Protein AF-A0A2A3E0A7-F1 (afdb_monomer)

Foldseek 3Di:
DVVVVVVVVVVVVVVVVVVVVVVVVVVVLQVLQVVLVVLVVVVVVVVVVCVVDVVVPDDPVVVVVSVVSNVVSVVSQPPPPPVPDRPHPVVVVVVVVVVVVVVVVVVVVVVD

Solvent-accessible surface area (backbone atoms only — not comparable to full-atom values): 6312 Å² total; per-residue (Å²): 117,70,65,66,54,54,55,51,54,51,52,51,52,50,52,51,50,52,51,51,52,53,51,50,54,52,50,53,50,49,53,54,44,55,54,43,52,55,49,51,55,51,50,51,52,50,51,50,51,39,70,76,37,77,55,88,72,57,63,65,67,59,56,50,50,50,51,49,52,51,50,53,42,49,61,62,52,58,56,46,67,84,86,78,46,76,62,42,72,66,48,54,53,48,53,51,50,49,52,52,51,52,50,53,50,54,50,52,65,72,74,106

pLDDT: mean 70.08, std 12.55, range [39.0, 91.75]

Organism: Apis cerana cerana (NCBI:txid94128)

InterPro domains:
  IPR004117 Olfactory receptor, insect [PF02949] (25-100)
  IPR004117 Olfactory receptor, insect [PTHR21137] (19-110)

Structure (mmCIF, N/CA/C/O backbone):
data_AF-A0A2A3E0A7-F1
#
_entry.id   AF-A0A2A3E0A7-F1
#
loop_
_atom_site.group_PDB
_atom_site.id
_atom_site.type_symbol
_atom_site.label_atom_id
_atom_site.label_alt_id
_atom_site.label_comp_id
_atom_site.label_asym_id
_atom_site.label_entity_id
_atom_site.label_seq_id
_atom_site.pdbx_PDB_ins_code
_atom_site.Cartn_x
_atom_site.Cartn_y
_atom_site.Cartn_z
_atom_site.occupancy
_atom_site.B_iso_or_equiv
_atom_site.auth_seq_id
_atom_site.auth_comp_id
_atom_site.auth_asym_id
_atom_site.auth_atom_id
_atom_site.pdbx_PDB_model_num
ATOM 1 N N . MET A 1 1 ? 11.593 -6.727 -45.117 1.00 52.34 1 MET A N 1
ATOM 2 C CA . MET A 1 1 ? 11.095 -5.539 -44.385 1.00 52.34 1 MET A CA 1
ATOM 3 C C . MET A 1 1 ? 9.666 -5.727 -43.858 1.00 52.34 1 MET A C 1
ATOM 5 O O . MET A 1 1 ? 9.386 -5.224 -42.784 1.00 52.34 1 MET A O 1
ATOM 9 N N . SER A 1 2 ? 8.800 -6.513 -44.518 1.00 59.69 2 SER A N 1
ATOM 10 C CA . SER A 1 2 ? 7.437 -6.838 -44.044 1.00 59.69 2 SER A CA 1
ATOM 11 C C . SER A 1 2 ? 7.385 -7.633 -42.731 1.00 59.69 2 SER A C 1
ATOM 13 O O . SER A 1 2 ? 6.603 -7.296 -41.854 1.00 59.69 2 SER A O 1
ATOM 15 N N . GLN A 1 3 ? 8.260 -8.627 -42.552 1.00 56.62 3 GLN A N 1
ATOM 16 C CA . GLN A 1 3 ? 8.270 -9.455 -41.337 1.00 56.62 3 GLN A CA 1
ATOM 17 C C . GLN A 1 3 ? 8.613 -8.636 -40.077 1.00 56.62 3 GLN A C 1
ATOM 19 O O . GLN A 1 3 ? 7.904 -8.713 -39.087 1.00 56.62 3 GLN A O 1
ATOM 24 N N . ILE A 1 4 ? 9.625 -7.761 -40.121 1.00 62.66 4 ILE A N 1
ATOM 25 C CA . ILE A 1 4 ? 10.046 -6.937 -38.964 1.00 62.66 4 ILE A CA 1
ATOM 26 C C . ILE A 1 4 ? 8.918 -5.992 -38.491 1.00 62.66 4 ILE A C 1
ATOM 28 O O . ILE A 1 4 ? 8.791 -5.719 -37.299 1.00 62.66 4 ILE A O 1
ATOM 32 N N . GLN A 1 5 ? 8.065 -5.534 -39.414 1.00 65.31 5 GLN A N 1
ATOM 33 C CA . GLN A 1 5 ? 6.912 -4.682 -39.110 1.00 65.31 5 GLN A CA 1
ATOM 34 C C . GLN A 1 5 ? 5.791 -5.451 -38.382 1.00 65.31 5 GLN A C 1
ATOM 36 O O . GLN A 1 5 ? 5.191 -4.915 -37.451 1.00 65.31 5 GLN A O 1
ATOM 41 N N . GLU A 1 6 ? 5.523 -6.706 -38.765 1.00 67.12 6 GLU A N 1
ATOM 42 C CA . GLU A 1 6 ? 4.533 -7.567 -38.093 1.00 67.12 6 GLU A CA 1
ATOM 43 C C . GLU A 1 6 ? 4.968 -7.952 -36.674 1.00 67.12 6 GLU A C 1
ATOM 45 O O . GLU A 1 6 ? 4.156 -7.882 -35.750 1.00 67.12 6 GLU A O 1
ATOM 50 N N . TRP A 1 7 ? 6.251 -8.282 -36.483 1.00 62.47 7 TRP A N 1
ATOM 51 C CA . TRP A 1 7 ? 6.820 -8.566 -35.160 1.00 62.47 7 TRP A CA 1
ATOM 52 C C . TRP A 1 7 ? 6.723 -7.344 -34.230 1.00 62.47 7 TRP A C 1
ATOM 54 O O . TRP A 1 7 ? 6.197 -7.453 -33.124 1.00 62.47 7 TRP A O 1
ATOM 64 N N . SER A 1 8 ? 7.103 -6.157 -34.719 1.00 71.62 8 SER A N 1
ATOM 65 C CA . SER A 1 8 ? 7.009 -4.901 -33.957 1.00 71.62 8 SER A CA 1
ATOM 66 C C . SER A 1 8 ? 5.565 -4.556 -33.559 1.00 71.62 8 SER A C 1
ATOM 68 O O . SER A 1 8 ? 5.293 -4.162 -32.424 1.00 71.62 8 SER A O 1
ATOM 70 N N . GLY A 1 9 ? 4.597 -4.767 -34.458 1.00 75.12 9 GLY A N 1
ATOM 71 C CA . GLY A 1 9 ? 3.182 -4.521 -34.169 1.00 75.12 9 GLY A CA 1
ATOM 72 C C . GLY A 1 9 ? 2.598 -5.449 -33.098 1.00 75.12 9 GLY A C 1
ATOM 73 O O . GLY A 1 9 ? 1.744 -5.022 -32.314 1.00 75.12 9 GLY A O 1
ATOM 74 N N . HIS A 1 10 ? 3.059 -6.702 -33.041 1.00 77.44 10 HIS A N 1
ATOM 75 C CA . HIS A 1 10 ? 2.611 -7.666 -32.037 1.00 77.44 10 HIS A CA 1
ATOM 76 C C . HIS A 1 10 ? 3.153 -7.314 -30.644 1.00 77.44 10 HIS A C 1
ATOM 78 O O . HIS A 1 10 ? 2.378 -7.283 -29.685 1.00 77.44 10 HIS A O 1
ATOM 84 N N . ASP A 1 11 ? 4.429 -6.931 -30.553 1.00 80.81 11 ASP A N 1
ATOM 85 C CA . ASP A 1 11 ? 5.054 -6.484 -29.304 1.00 80.81 11 ASP A CA 1
ATOM 86 C C . ASP A 1 11 ? 4.412 -5.197 -28.765 1.00 80.81 11 ASP A C 1
ATOM 88 O O . ASP A 1 11 ? 4.112 -5.103 -27.575 1.00 80.81 11 ASP A O 1
ATOM 92 N N . ILE A 1 12 ? 4.100 -4.223 -29.628 1.00 85.56 12 ILE A N 1
ATOM 93 C CA . ILE A 1 12 ? 3.434 -2.969 -29.225 1.00 85.56 12 ILE A CA 1
ATOM 94 C C . ILE A 1 12 ? 2.018 -3.232 -28.685 1.00 85.56 12 ILE A C 1
ATOM 96 O O . ILE A 1 12 ? 1.596 -2.636 -27.686 1.00 85.56 12 ILE A O 1
ATOM 100 N N . ARG A 1 13 ? 1.264 -4.143 -29.312 1.00 86.25 13 ARG A N 1
ATOM 101 C CA . ARG A 1 13 ? -0.070 -4.532 -28.826 1.00 86.25 13 ARG A CA 1
ATOM 102 C C . ARG A 1 13 ? 0.011 -5.269 -27.494 1.00 86.25 13 ARG A C 1
ATOM 104 O O . ARG A 1 13 ? -0.770 -4.963 -26.597 1.00 86.25 13 ARG A O 1
ATOM 111 N N . ALA A 1 14 ? 0.972 -6.173 -27.334 1.00 87.31 14 ALA A N 1
ATOM 112 C CA . ALA A 1 14 ? 1.193 -6.863 -26.070 1.00 87.31 14 ALA A CA 1
ATOM 113 C C . 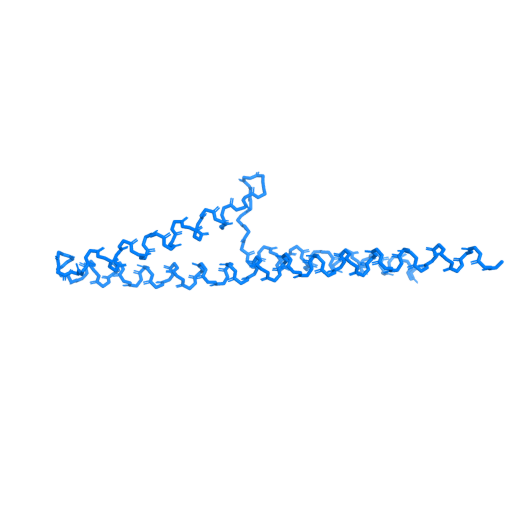ALA A 1 14 ? 1.588 -5.877 -24.960 1.00 87.31 14 ALA A C 1
ATOM 115 O O . ALA A 1 14 ? 0.970 -5.874 -23.898 1.00 87.31 14 ALA A O 1
ATOM 116 N N . LEU A 1 15 ? 2.545 -4.981 -25.217 1.00 87.69 15 LEU A N 1
ATOM 117 C CA . LEU A 1 15 ? 2.980 -3.950 -24.269 1.00 87.69 15 LEU A CA 1
ATOM 118 C C . LEU A 1 15 ? 1.834 -3.026 -23.850 1.00 87.69 15 LEU A C 1
ATOM 120 O O . LEU A 1 15 ? 1.673 -2.749 -22.661 1.00 87.69 15 LEU A O 1
ATOM 124 N N . SER A 1 16 ? 1.011 -2.575 -24.799 1.00 88.31 16 SER A N 1
ATOM 125 C CA . SER A 1 16 ? -0.142 -1.722 -24.484 1.00 88.31 16 SER A CA 1
ATOM 126 C C . SER A 1 16 ? -1.211 -2.466 -23.674 1.00 88.31 16 SER A C 1
ATOM 128 O O . SER A 1 16 ? -1.744 -1.906 -22.713 1.00 88.31 16 SE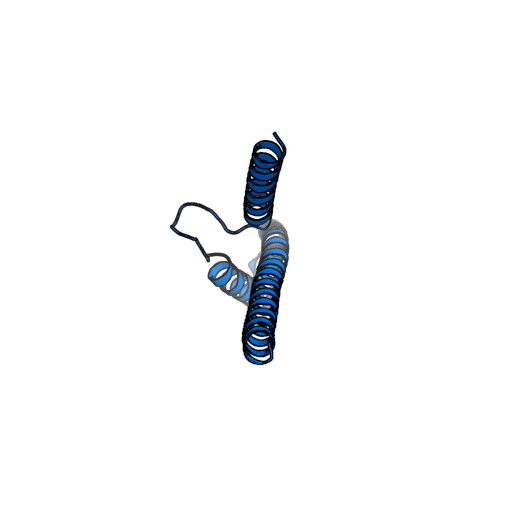R A O 1
ATOM 130 N N . ALA A 1 17 ? -1.466 -3.743 -23.976 1.00 91.75 17 ALA A N 1
ATOM 131 C CA . ALA A 1 17 ? -2.357 -4.585 -23.184 1.00 91.75 17 ALA A CA 1
ATOM 132 C C . ALA A 1 17 ? -1.822 -4.792 -21.756 1.00 91.75 17 ALA A C 1
ATOM 134 O O . ALA A 1 17 ? -2.559 -4.567 -20.794 1.00 91.75 17 ALA A O 1
ATOM 135 N N . TYR A 1 18 ? -0.537 -5.121 -21.595 1.00 87.00 18 TYR A N 1
ATOM 136 C CA . TYR A 1 18 ? 0.099 -5.252 -20.281 1.00 87.00 18 TYR A CA 1
ATOM 137 C C . TYR A 1 18 ? 0.032 -3.951 -19.477 1.00 87.00 18 TYR A C 1
ATOM 139 O O . TYR A 1 18 ? -0.364 -3.975 -18.312 1.00 87.00 18 TYR A O 1
ATOM 147 N N . ALA A 1 19 ? 0.344 -2.809 -20.093 1.00 87.19 19 ALA A N 1
ATOM 148 C CA . ALA A 1 19 ? 0.247 -1.508 -19.436 1.00 87.19 19 ALA A CA 1
ATOM 149 C C . ALA A 1 19 ? -1.188 -1.209 -18.974 1.00 87.19 19 ALA A C 1
ATOM 151 O O . ALA A 1 19 ? -1.396 -0.758 -17.846 1.00 87.19 19 ALA A O 1
ATOM 152 N N . SER A 1 20 ? -2.187 -1.513 -19.810 1.00 88.00 20 SER A N 1
ATOM 153 C CA . SER A 1 20 ? -3.595 -1.340 -19.447 1.00 88.00 20 SER A CA 1
ATOM 154 C C . SER A 1 20 ? -4.004 -2.237 -18.275 1.00 88.00 20 SER A C 1
ATOM 156 O O . SER A 1 20 ? -4.661 -1.767 -17.348 1.00 88.00 20 SER A O 1
ATOM 158 N N . ALA A 1 21 ? -3.568 -3.499 -18.248 1.00 86.62 21 ALA A N 1
ATOM 159 C CA . ALA A 1 21 ? -3.862 -4.420 -17.156 1.00 86.62 21 ALA A CA 1
ATOM 160 C C . ALA A 1 21 ? -3.240 -3.938 -15.837 1.00 86.62 21 ALA A C 1
ATOM 162 O O . ALA A 1 21 ? -3.920 -3.885 -14.814 1.00 86.62 21 ALA A O 1
ATOM 163 N N . VAL A 1 22 ? -1.976 -3.506 -15.875 1.00 82.00 22 VAL A N 1
ATOM 164 C CA . VAL A 1 22 ? -1.272 -2.969 -14.702 1.00 82.00 22 VAL A CA 1
ATOM 165 C C . VAL A 1 22 ? -1.956 -1.710 -14.170 1.00 82.00 22 VAL A C 1
ATOM 167 O O . VAL A 1 22 ? -2.140 -1.597 -12.960 1.00 82.00 22 VAL A O 1
ATOM 170 N N . MET A 1 23 ? -2.383 -0.793 -15.045 1.00 83.56 23 MET A N 1
ATOM 171 C CA . MET A 1 23 ? -3.132 0.403 -14.637 1.00 83.56 23 MET A CA 1
ATOM 172 C C . MET A 1 23 ? -4.485 0.071 -14.002 1.00 83.56 23 MET A C 1
ATOM 174 O O . MET A 1 23 ? -4.864 0.687 -13.011 1.00 83.56 23 MET A O 1
ATOM 178 N N . ASN A 1 24 ? -5.215 -0.908 -14.542 1.00 84.19 24 ASN A N 1
ATOM 179 C CA . ASN A 1 24 ? -6.493 -1.326 -13.966 1.00 84.19 24 ASN A CA 1
ATOM 180 C C . ASN A 1 24 ? -6.309 -1.937 -12.570 1.00 84.19 24 ASN A C 1
ATOM 182 O O . ASN A 1 24 ? -7.044 -1.596 -11.645 1.00 84.19 24 ASN A O 1
ATOM 186 N N . ILE A 1 25 ? -5.304 -2.800 -12.400 1.00 79.56 25 ILE A N 1
ATOM 187 C CA . ILE A 1 25 ? -5.007 -3.433 -11.109 1.00 79.56 25 ILE A CA 1
ATOM 188 C C . ILE A 1 25 ? -4.560 -2.387 -10.083 1.00 79.56 25 ILE A C 1
ATOM 190 O O . ILE A 1 25 ? -5.032 -2.405 -8.945 1.00 79.56 25 ILE A O 1
ATOM 194 N N . SER A 1 26 ? -3.682 -1.456 -10.469 1.00 78.12 26 SER A N 1
ATOM 195 C CA . SER A 1 26 ? -3.195 -0.417 -9.559 1.00 78.12 26 SER A CA 1
ATOM 196 C C . SER A 1 26 ? -4.302 0.556 -9.155 1.00 78.12 26 SER A C 1
ATOM 198 O O . SER A 1 26 ? -4.427 0.858 -7.969 1.00 78.12 26 SER A O 1
ATOM 200 N N . LEU A 1 27 ? -5.154 0.984 -10.093 1.00 78.06 27 LEU A N 1
ATOM 201 C CA . LEU A 1 27 ? -6.295 1.854 -9.805 1.00 78.06 27 LEU A CA 1
ATOM 202 C C . LEU A 1 27 ? -7.327 1.157 -8.914 1.00 78.06 27 LEU A C 1
ATOM 204 O O . LEU A 1 27 ? -7.783 1.747 -7.937 1.00 78.06 27 LEU A O 1
ATOM 208 N N . GLY A 1 28 ? -7.666 -0.101 -9.211 1.00 79.25 28 GLY A N 1
ATOM 209 C CA . GLY A 1 28 ? -8.578 -0.892 -8.384 1.00 79.25 28 GLY A CA 1
ATOM 210 C C . GLY A 1 28 ? -8.057 -1.044 -6.956 1.00 79.25 28 GLY A C 1
ATOM 211 O O . GLY A 1 28 ? -8.779 -0.769 -6.001 1.00 79.25 28 GLY A O 1
ATOM 212 N N . THR A 1 29 ? -6.771 -1.373 -6.813 1.00 75.94 29 THR A N 1
ATOM 213 C CA . THR A 1 29 ? -6.109 -1.468 -5.504 1.00 75.94 29 THR A CA 1
ATOM 214 C C . THR A 1 29 ? -6.129 -0.123 -4.776 1.00 75.94 29 THR A C 1
ATOM 216 O O . THR A 1 29 ? -6.521 -0.067 -3.618 1.00 75.94 29 THR A O 1
ATOM 219 N N . PHE A 1 30 ? -5.785 0.979 -5.450 1.00 72.38 30 PHE A N 1
ATOM 220 C CA . PHE A 1 30 ? -5.788 2.321 -4.860 1.00 72.38 30 PHE A CA 1
ATOM 221 C C . PHE A 1 30 ? -7.174 2.741 -4.356 1.00 72.38 30 PHE A C 1
ATOM 223 O O . PHE A 1 30 ? -7.290 3.274 -3.255 1.00 72.38 30 PHE A O 1
ATOM 230 N N . LEU A 1 31 ? -8.227 2.481 -5.136 1.00 78.88 31 LEU A N 1
ATOM 231 C CA . LEU A 1 31 ? -9.605 2.793 -4.752 1.00 78.88 31 LEU A CA 1
ATOM 232 C C . LEU A 1 31 ? -10.050 1.984 -3.531 1.00 78.88 31 LEU A C 1
ATOM 234 O O . LEU A 1 31 ? -10.611 2.552 -2.596 1.00 78.88 31 LEU A O 1
ATOM 238 N N . ILE A 1 32 ? -9.766 0.679 -3.513 1.00 72.31 32 ILE A N 1
ATOM 239 C CA . ILE A 1 32 ? -10.060 -0.187 -2.363 1.00 72.31 32 ILE A CA 1
ATOM 240 C C . ILE A 1 32 ? -9.288 0.299 -1.131 1.00 72.31 32 ILE A C 1
ATOM 242 O O . ILE A 1 32 ? -9.865 0.391 -0.044 1.00 72.31 32 ILE A O 1
ATOM 246 N N . CYS A 1 33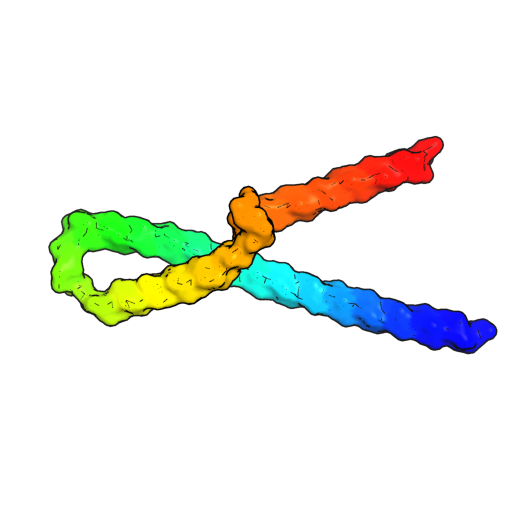 ? -8.019 0.680 -1.310 1.00 70.19 33 CYS A N 1
ATOM 247 C CA . CYS A 1 33 ? -7.198 1.227 -0.241 1.00 70.19 33 CYS A CA 1
ATOM 248 C C . CYS A 1 33 ? -7.812 2.506 0.351 1.00 70.19 33 CYS A C 1
ATOM 250 O O . CYS A 1 33 ? -8.100 2.604 1.542 1.00 70.19 33 CYS A O 1
ATOM 252 N N . TYR A 1 34 ? -8.109 3.472 -0.509 1.00 73.94 34 TYR A N 1
ATOM 253 C CA . TYR A 1 34 ? -8.692 4.744 -0.105 1.00 73.94 34 TYR A CA 1
ATOM 254 C C . TYR A 1 34 ? -10.022 4.580 0.651 1.00 73.94 34 TYR A C 1
ATOM 256 O O . TYR A 1 34 ? -10.231 5.186 1.703 1.00 73.94 34 TYR A O 1
ATOM 264 N N . VAL A 1 35 ? -10.909 3.710 0.158 1.00 76.81 35 VAL A N 1
ATOM 265 C CA . VAL A 1 35 ? -12.193 3.426 0.815 1.00 76.81 35 VAL A CA 1
ATOM 266 C C . VAL A 1 35 ? -11.992 2.737 2.169 1.00 76.81 35 VAL A C 1
ATOM 268 O O . VAL A 1 35 ? -12.686 3.076 3.129 1.00 76.81 35 VAL A O 1
ATOM 271 N N . GLY A 1 36 ? -11.041 1.804 2.281 1.00 71.44 36 GLY A N 1
ATOM 272 C CA . GLY A 1 36 ? -10.744 1.119 3.542 1.00 71.44 36 GLY A CA 1
ATOM 273 C C . GLY A 1 36 ? -10.184 2.047 4.626 1.00 71.44 36 GLY A C 1
ATOM 274 O O . GLY A 1 36 ? -10.527 1.891 5.801 1.00 71.44 36 GLY A O 1
ATOM 275 N N . GLU A 1 37 ? -9.384 3.044 4.248 1.00 71.38 37 GLU A N 1
ATOM 276 C CA . GLU A 1 37 ? -8.829 4.038 5.175 1.00 71.38 37 GLU A CA 1
ATOM 277 C C . GLU A 1 37 ? -9.923 4.963 5.735 1.00 71.38 37 GLU A C 1
ATOM 279 O O . GLU A 1 37 ? -10.078 5.066 6.955 1.00 71.38 37 GLU A O 1
ATOM 284 N N . ILE A 1 38 ? -10.779 5.514 4.863 1.00 77.06 38 ILE A N 1
ATOM 285 C CA . ILE A 1 38 ? -11.948 6.318 5.270 1.00 77.06 38 ILE A CA 1
ATOM 286 C C . ILE A 1 38 ? -12.870 5.516 6.186 1.00 77.06 38 ILE A C 1
ATOM 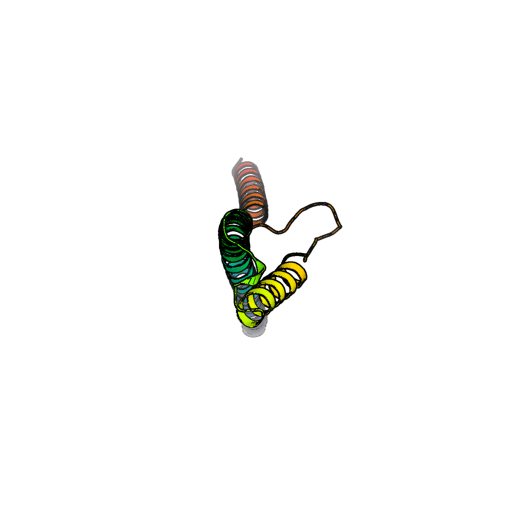288 O O . ILE A 1 38 ? -13.350 6.014 7.207 1.00 77.06 38 ILE A O 1
ATOM 292 N N . LEU A 1 39 ? -13.135 4.260 5.828 1.00 73.00 39 LEU A N 1
ATOM 293 C CA . LEU A 1 39 ? -14.002 3.401 6.617 1.00 73.00 39 LEU A CA 1
ATOM 294 C C . LEU A 1 39 ? -13.422 3.154 8.010 1.00 73.00 39 LEU A C 1
ATOM 296 O O . LEU A 1 39 ? -14.163 3.190 8.990 1.00 73.00 39 LEU A O 1
ATOM 300 N N . THR A 1 40 ? -12.112 2.939 8.111 1.00 71.50 40 THR A N 1
ATOM 301 C CA . THR A 1 40 ? -11.430 2.726 9.392 1.00 71.50 40 THR A CA 1
ATOM 302 C C . THR A 1 40 ? -11.541 3.957 10.290 1.00 71.50 40 THR A C 1
ATOM 304 O O . THR A 1 40 ? -11.887 3.823 11.466 1.00 71.50 40 THR A O 1
ATOM 307 N N . GLU A 1 41 ? -11.336 5.160 9.745 1.00 75.44 41 GLU A N 1
ATOM 308 C CA . GLU A 1 41 ? -11.534 6.410 10.491 1.00 75.44 41 GLU A CA 1
ATOM 309 C C . GLU A 1 41 ? -12.976 6.567 10.973 1.00 75.44 41 GLU A C 1
ATOM 311 O O . GLU A 1 41 ? -13.216 6.816 12.157 1.00 75.44 41 GLU A O 1
ATOM 316 N N . LYS A 1 42 ? -13.950 6.352 10.082 1.00 69.06 42 LYS A N 1
ATOM 317 C CA . LYS A 1 42 ? -15.374 6.480 10.415 1.00 69.06 42 LYS A CA 1
ATOM 318 C C . LYS A 1 42 ? -15.816 5.445 11.441 1.00 69.06 42 LYS A C 1
ATOM 320 O O . LYS A 1 42 ? -16.579 5.768 12.345 1.00 69.06 42 LYS A O 1
ATOM 325 N N . CYS A 1 43 ? -15.303 4.223 11.371 1.00 69.38 43 CYS A N 1
ATOM 326 C CA . CYS A 1 43 ? -15.591 3.194 12.365 1.00 69.38 43 CYS A CA 1
ATOM 327 C C . CYS A 1 43 ? -14.977 3.513 13.727 1.00 69.38 43 CYS A C 1
ATOM 329 O O . CYS A 1 43 ? -15.595 3.221 14.748 1.00 69.38 43 CYS A O 1
ATOM 331 N N . LYS A 1 44 ? -13.801 4.147 13.766 1.00 73.31 44 LYS A N 1
ATOM 332 C CA . LYS A 1 44 ? -13.187 4.624 15.011 1.00 73.31 44 LYS A CA 1
ATOM 333 C C . LYS A 1 44 ? -13.992 5.769 15.631 1.00 73.31 44 LYS A C 1
ATOM 335 O O . LYS A 1 44 ? -14.205 5.777 16.840 1.00 73.31 44 LYS A O 1
ATOM 340 N N . GLU A 1 45 ? -14.482 6.693 14.807 1.00 77.38 45 GLU A N 1
ATOM 341 C CA . GLU A 1 45 ? -15.364 7.792 15.218 1.00 77.38 45 GLU A CA 1
ATOM 342 C C . GLU A 1 45 ? -16.699 7.265 15.768 1.00 77.38 45 GLU A C 1
ATOM 344 O O . GLU A 1 45 ? -17.094 7.616 16.880 1.00 77.38 45 GLU A O 1
ATOM 349 N N . ILE A 1 46 ? -17.347 6.345 15.045 1.00 71.88 46 ILE A N 1
ATOM 350 C CA . ILE A 1 46 ? -18.574 5.672 15.491 1.00 71.88 46 ILE A CA 1
ATOM 351 C C . ILE A 1 46 ? -18.306 4.863 16.760 1.00 71.88 46 ILE A C 1
ATOM 353 O O . ILE A 1 46 ? -19.093 4.941 17.693 1.00 71.88 46 ILE A O 1
ATOM 357 N N . GLY A 1 47 ? -17.194 4.132 16.845 1.00 69.25 47 GLY A N 1
ATOM 358 C CA . GLY A 1 47 ? -16.803 3.389 18.043 1.00 69.25 47 GLY A CA 1
ATOM 359 C C . GLY A 1 47 ? -16.640 4.295 19.263 1.00 69.25 47 GLY A C 1
ATOM 360 O O . GLY A 1 47 ? -17.103 3.951 20.346 1.00 69.25 47 GLY A O 1
ATOM 361 N N . ASN A 1 48 ? -16.068 5.486 19.084 1.00 75.12 48 ASN A N 1
ATOM 362 C CA . ASN A 1 48 ? -15.936 6.478 20.147 1.00 75.12 48 ASN A CA 1
ATOM 363 C C . ASN A 1 48 ? -17.295 7.083 20.546 1.00 75.12 48 ASN A C 1
ATOM 365 O O . ASN A 1 48 ? -17.594 7.215 21.730 1.00 75.12 48 ASN A O 1
ATOM 369 N N . LEU A 1 49 ? -18.163 7.383 19.573 1.00 71.75 49 LEU A N 1
ATOM 370 C CA . LEU A 1 49 ? -19.534 7.833 19.832 1.00 71.75 49 LEU A CA 1
ATOM 371 C C . LEU A 1 49 ? -20.353 6.759 20.554 1.00 71.75 49 LEU A C 1
ATOM 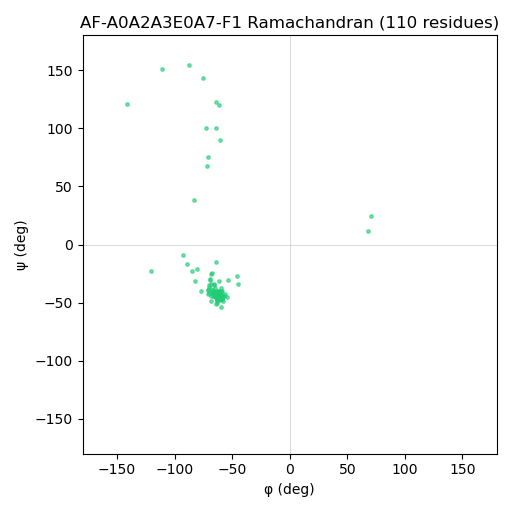373 O O . LEU A 1 49 ? -21.070 7.067 21.496 1.00 71.75 49 LEU A O 1
ATOM 377 N N . VAL A 1 50 ? -20.219 5.494 20.164 1.00 68.25 50 VAL A N 1
ATOM 378 C CA . VAL A 1 50 ? -20.859 4.334 20.801 1.00 68.25 50 VAL A CA 1
ATOM 379 C C . VAL A 1 50 ? -20.280 4.061 22.187 1.00 68.25 50 VAL A C 1
ATOM 381 O O . VAL A 1 50 ? -20.998 3.577 23.046 1.00 68.25 50 VAL A O 1
ATOM 384 N N . TYR A 1 51 ? -19.015 4.384 22.442 1.00 66.44 51 TYR A N 1
ATOM 385 C CA . TYR A 1 51 ? -18.442 4.311 23.786 1.00 66.44 51 TYR A CA 1
ATOM 386 C C . TYR A 1 51 ? -19.005 5.411 24.702 1.00 66.44 51 TYR A C 1
ATOM 388 O O . TYR A 1 51 ? -19.298 5.165 25.868 1.00 66.44 51 TYR A O 1
ATOM 396 N N . MET A 1 52 ? -19.204 6.615 24.156 1.00 73.19 52 MET A N 1
ATOM 397 C CA . MET A 1 52 ? -19.749 7.770 24.880 1.00 73.19 52 MET A CA 1
ATOM 398 C C . MET A 1 52 ? -21.282 7.759 25.008 1.00 73.19 52 MET A C 1
ATOM 400 O O . MET A 1 52 ? -21.839 8.419 25.883 1.00 73.19 52 MET A O 1
ATOM 404 N N . THR A 1 53 ? -21.981 7.016 24.152 1.00 62.19 53 THR A N 1
ATOM 405 C CA . THR A 1 53 ? -23.449 6.902 24.131 1.00 62.19 53 THR A CA 1
ATOM 406 C C . THR A 1 53 ? -23.848 5.493 24.572 1.00 62.19 53 THR A C 1
ATOM 408 O O . THR A 1 53 ? -23.105 4.557 24.345 1.00 62.19 53 THR A O 1
ATOM 411 N N . ASN A 1 54 ? -25.016 5.270 25.186 1.00 60.34 54 ASN A N 1
ATOM 412 C CA . ASN A 1 54 ? -25.452 3.915 25.576 1.00 60.34 54 ASN A CA 1
ATOM 413 C C . ASN A 1 54 ? -25.591 2.972 24.352 1.00 60.34 54 ASN A C 1
ATOM 415 O O . ASN A 1 54 ? -26.662 2.868 23.752 1.00 60.34 54 ASN A O 1
ATOM 419 N N . TRP A 1 55 ? -24.500 2.283 24.011 1.00 59.22 55 TRP A N 1
ATOM 420 C CA . TRP A 1 55 ? -24.241 1.392 22.872 1.00 59.22 55 TRP A CA 1
ATOM 421 C C . TRP A 1 55 ? -25.334 0.370 22.552 1.00 59.22 55 TRP A C 1
ATOM 423 O O . TRP A 1 55 ? -25.526 0.008 21.393 1.00 59.22 55 TRP A O 1
ATOM 433 N N . TYR A 1 56 ? -26.116 -0.034 23.550 1.00 59.34 56 TYR A N 1
ATOM 434 C CA . TYR A 1 56 ? -27.282 -0.903 23.387 1.00 59.34 56 TYR A CA 1
ATOM 435 C C . TYR A 1 56 ? -28.426 -0.294 22.559 1.00 59.34 56 TYR A C 1
ATOM 437 O O . TYR A 1 56 ? -29.325 -1.025 22.149 1.00 59.34 56 TYR A O 1
ATOM 445 N N . ARG A 1 57 ? -28.427 1.027 22.324 1.00 64.38 57 ARG A N 1
ATOM 446 C CA . ARG A 1 57 ? -29.488 1.729 21.580 1.00 64.38 57 ARG A CA 1
ATOM 447 C C . ARG A 1 57 ? -29.214 1.872 20.083 1.00 64.38 57 ARG A C 1
ATOM 449 O O . ARG A 1 57 ? -30.121 2.289 19.366 1.00 64.38 57 ARG A O 1
ATOM 456 N N . LEU A 1 58 ? -28.011 1.549 19.599 1.00 64.69 58 LEU A N 1
ATOM 457 C CA . LEU A 1 58 ? -27.746 1.589 18.161 1.00 64.69 58 LEU A CA 1
ATOM 458 C C . LEU A 1 58 ? -28.377 0.384 17.446 1.00 64.69 58 LEU A C 1
ATOM 460 O O . LEU A 1 58 ? -28.352 -0.734 17.975 1.00 64.69 58 LEU A O 1
ATOM 464 N N . PRO A 1 59 ? -28.901 0.569 16.222 1.00 71.38 59 PRO A N 1
ATOM 465 C CA . PRO A 1 59 ? -29.415 -0.535 15.430 1.00 71.38 59 PRO A CA 1
ATOM 466 C C . PRO A 1 59 ? -28.297 -1.538 15.140 1.00 71.38 59 PRO A C 1
ATOM 468 O O . PRO A 1 59 ? -27.301 -1.226 14.486 1.00 71.38 59 PRO A O 1
ATOM 471 N N . LYS A 1 60 ? -28.483 -2.787 15.580 1.00 65.00 60 LYS A N 1
ATOM 472 C CA . LYS A 1 60 ? -27.525 -3.882 15.345 1.00 65.00 60 LYS A CA 1
ATOM 473 C C . LYS A 1 60 ? -27.185 -4.061 13.860 1.00 65.00 60 LYS A C 1
ATOM 475 O O . LYS A 1 60 ? -26.072 -4.457 13.539 1.00 65.00 60 LYS A O 1
ATOM 480 N N . LYS A 1 61 ? -28.126 -3.742 12.966 1.00 72.44 61 LYS A N 1
ATOM 481 C CA . LYS A 1 61 ? -27.974 -3.821 11.506 1.00 72.44 61 LYS A CA 1
ATOM 482 C C . LYS A 1 61 ? -26.860 -2.913 10.975 1.00 72.44 61 LYS A C 1
ATOM 484 O O . LYS A 1 61 ? -26.102 -3.347 10.113 1.00 72.44 61 LYS A O 1
ATOM 489 N N . ASP A 1 62 ? -26.734 -1.700 11.504 1.00 71.06 62 ASP A N 1
ATOM 490 C CA . ASP A 1 62 ? -25.772 -0.719 10.993 1.00 71.06 62 ASP A CA 1
ATOM 491 C C . ASP A 1 62 ? -24.355 -1.051 11.466 1.00 71.06 62 ASP A C 1
ATOM 493 O O . ASP A 1 62 ? -23.414 -1.029 10.675 1.00 71.06 62 ASP A O 1
ATOM 497 N N . ILE A 1 63 ? -24.220 -1.484 12.725 1.00 70.38 63 ILE A N 1
ATOM 498 C CA . ILE A 1 63 ? -22.956 -1.983 13.287 1.00 70.38 63 ILE A CA 1
ATOM 499 C C . ILE A 1 63 ? -22.468 -3.211 12.510 1.00 70.38 63 ILE A C 1
ATOM 501 O O . ILE A 1 63 ? -21.292 -3.307 12.168 1.00 70.38 63 ILE A O 1
ATOM 505 N N . LEU A 1 64 ? -23.367 -4.148 12.208 1.00 71.56 64 LEU A N 1
ATOM 506 C CA . LEU A 1 64 ? -23.017 -5.386 11.514 1.00 71.56 64 LEU A CA 1
ATOM 507 C C . LEU A 1 64 ? -22.642 -5.125 10.049 1.00 71.56 64 LEU A C 1
ATOM 509 O O . LEU A 1 64 ? -21.686 -5.724 9.565 1.00 71.56 64 LEU A O 1
ATOM 513 N N . ASN A 1 65 ? -23.311 -4.176 9.383 1.00 74.00 65 ASN A N 1
ATOM 514 C CA . ASN A 1 65 ? -22.907 -3.693 8.061 1.00 74.00 65 ASN A CA 1
ATOM 515 C C . ASN A 1 65 ? -21.520 -3.042 8.093 1.00 74.00 65 ASN A C 1
ATOM 517 O O . ASN A 1 65 ? -20.678 -3.390 7.272 1.00 74.00 65 ASN A O 1
ATOM 521 N N . LEU A 1 66 ? -21.248 -2.154 9.054 1.00 69.19 66 LEU A N 1
ATOM 522 C CA . LEU A 1 66 ? -19.926 -1.541 9.220 1.00 69.19 66 LEU A CA 1
ATOM 523 C C . LEU A 1 66 ? -18.843 -2.605 9.438 1.00 69.19 66 LEU A C 1
ATOM 525 O O . LEU A 1 66 ? -17.850 -2.611 8.720 1.00 69.19 66 LEU A O 1
ATOM 529 N N . ILE A 1 67 ? -19.058 -3.564 10.343 1.00 71.69 67 ILE A N 1
ATOM 530 C CA . ILE A 1 67 ? -18.116 -4.667 10.593 1.00 71.69 67 ILE A CA 1
ATOM 531 C C . ILE A 1 67 ? -17.935 -5.542 9.350 1.00 71.69 67 ILE A C 1
ATOM 533 O O . ILE A 1 67 ? -16.810 -5.944 9.055 1.00 71.69 67 ILE A O 1
ATOM 537 N N . MET A 1 68 ? -19.004 -5.833 8.602 1.00 74.69 68 MET A N 1
ATOM 538 C CA . MET A 1 68 ? -18.911 -6.592 7.353 1.00 74.69 68 MET A CA 1
ATOM 539 C C . MET A 1 68 ? -18.054 -5.865 6.326 1.00 74.69 68 MET A C 1
ATOM 541 O O . MET A 1 68 ? -17.174 -6.490 5.739 1.00 74.69 68 MET A O 1
ATOM 545 N N . ILE A 1 69 ? -18.275 -4.565 6.126 1.00 69.81 69 ILE A N 1
ATOM 546 C CA . ILE A 1 69 ? -17.505 -3.772 5.166 1.00 69.81 69 ILE A CA 1
ATOM 547 C C . ILE A 1 69 ? -16.050 -3.670 5.640 1.00 69.81 69 ILE A C 1
ATOM 549 O O . ILE A 1 69 ? -15.156 -3.940 4.849 1.00 69.81 69 ILE A O 1
ATOM 553 N N . ILE A 1 70 ? -15.788 -3.411 6.930 1.00 68.44 70 ILE A N 1
ATOM 554 C CA . ILE A 1 70 ? -14.420 -3.397 7.479 1.00 68.44 70 ILE A CA 1
ATOM 555 C C . ILE A 1 70 ? -13.748 -4.747 7.265 1.00 68.44 70 ILE A C 1
ATOM 557 O O . ILE A 1 70 ? -12.607 -4.789 6.830 1.00 68.44 70 ILE A O 1
ATOM 561 N N . THR A 1 71 ? -14.427 -5.854 7.563 1.00 66.69 71 THR A N 1
ATOM 562 C CA . THR A 1 71 ? -13.854 -7.201 7.441 1.00 66.69 71 THR A CA 1
ATOM 563 C C . THR A 1 71 ? -13.577 -7.542 5.982 1.00 66.69 71 THR A C 1
ATOM 565 O O . THR A 1 71 ? -12.518 -8.077 5.676 1.00 66.69 71 THR A O 1
ATOM 568 N N . ARG A 1 72 ? -14.489 -7.193 5.068 1.00 66.50 72 ARG A N 1
ATOM 569 C CA . ARG A 1 72 ? -14.312 -7.371 3.621 1.00 66.50 72 ARG A CA 1
ATOM 570 C C . ARG A 1 72 ? -13.155 -6.529 3.092 1.00 66.50 72 ARG A C 1
ATOM 572 O O . ARG A 1 72 ? -12.244 -7.086 2.491 1.00 66.50 72 ARG A O 1
ATOM 579 N N . CYS A 1 73 ? -13.135 -5.235 3.403 1.00 58.50 73 CYS A N 1
ATOM 580 C CA . CYS A 1 73 ? -12.050 -4.340 3.025 1.00 58.50 73 CYS A CA 1
ATOM 581 C C . CYS A 1 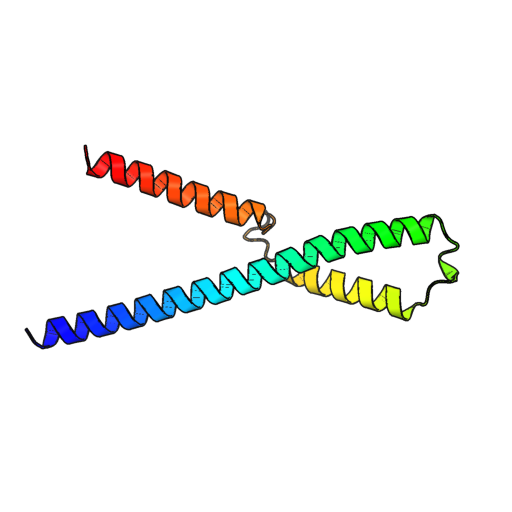73 ? -10.728 -4.771 3.656 1.00 58.50 73 CYS A C 1
ATOM 583 O O . CYS A 1 73 ? -9.746 -4.782 2.945 1.00 58.50 73 CYS A O 1
ATOM 585 N N . SER A 1 74 ? -10.691 -5.202 4.921 1.00 58.78 74 SER A N 1
ATOM 586 C CA . SER A 1 74 ? -9.478 -5.680 5.613 1.00 58.78 74 SER A CA 1
ATOM 587 C C . SER A 1 74 ? -8.961 -7.011 5.070 1.00 58.78 74 SER A C 1
ATOM 589 O O . SER A 1 74 ? -7.764 -7.269 5.139 1.00 58.78 74 SER A O 1
ATOM 591 N N . MET A 1 75 ? -9.841 -7.875 4.561 1.00 55.12 75 MET A N 1
ATOM 592 C CA . MET A 1 75 ? -9.449 -9.124 3.900 1.00 55.12 75 MET A CA 1
ATOM 593 C C . MET A 1 75 ? -8.780 -8.846 2.551 1.00 55.12 75 MET A C 1
ATOM 595 O O . MET A 1 75 ? -7.829 -9.539 2.206 1.00 55.12 75 MET A O 1
ATOM 599 N N . GLU A 1 76 ? -9.217 -7.809 1.831 1.00 49.34 76 GLU A N 1
ATOM 600 C CA . GLU A 1 76 ? -8.579 -7.353 0.586 1.00 49.34 76 GLU A CA 1
ATOM 601 C C . GLU A 1 76 ? -7.365 -6.435 0.848 1.00 49.34 76 GLU A C 1
ATOM 603 O O . GLU A 1 76 ? -6.367 -6.505 0.136 1.00 49.34 76 GLU A O 1
ATOM 608 N N . TYR A 1 77 ? -7.383 -5.653 1.934 1.00 51.50 77 TYR A N 1
ATOM 609 C CA . TYR A 1 77 ? -6.271 -4.809 2.400 1.00 51.50 77 TYR A CA 1
ATOM 610 C C . TYR A 1 77 ? -5.082 -5.619 2.904 1.00 51.50 77 TYR A C 1
ATOM 612 O O . TYR A 1 77 ? -3.946 -5.151 2.895 1.00 51.50 77 TYR A O 1
ATOM 620 N N . LYS A 1 78 ? -5.333 -6.852 3.351 1.00 44.81 78 LYS A N 1
ATOM 621 C CA . LYS A 1 78 ? -4.297 -7.811 3.728 1.00 44.81 78 LYS A CA 1
ATOM 622 C C . LYS A 1 78 ? -3.741 -8.545 2.512 1.00 44.81 78 LYS A C 1
ATOM 624 O O . LYS A 1 78 ? -3.380 -9.717 2.610 1.00 44.81 78 LYS A O 1
ATOM 629 N N . MET A 1 79 ? -3.571 -7.855 1.385 1.00 43.56 79 MET A N 1
ATOM 630 C CA . MET A 1 79 ? -2.592 -8.284 0.391 1.00 43.56 79 MET A CA 1
ATOM 631 C C . MET A 1 79 ? -1.189 -7.994 0.941 1.00 43.56 79 MET A C 1
ATOM 633 O O . MET A 1 79 ? -0.463 -7.111 0.494 1.00 43.56 79 MET A O 1
ATOM 637 N N . THR A 1 80 ? -0.820 -8.722 1.991 1.00 44.28 80 THR A N 1
ATOM 638 C CA . THR A 1 80 ? 0.505 -8.663 2.580 1.00 44.28 80 THR A CA 1
ATOM 639 C C . THR A 1 80 ? 1.447 -9.370 1.616 1.00 44.28 80 THR A C 1
ATOM 641 O O . THR A 1 80 ? 1.522 -10.599 1.596 1.00 44.28 80 THR A O 1
ATOM 644 N N . ALA A 1 81 ? 2.185 -8.616 0.803 1.00 41.03 81 ALA A N 1
ATOM 645 C CA . ALA A 1 81 ? 3.333 -9.176 0.106 1.00 41.03 81 ALA A CA 1
ATOM 646 C C . ALA A 1 81 ? 4.368 -9.585 1.171 1.00 41.03 81 ALA A C 1
ATOM 648 O O . ALA A 1 81 ? 5.054 -8.754 1.763 1.00 41.03 81 ALA A O 1
ATOM 649 N N . GLY A 1 82 ? 4.414 -10.880 1.488 1.00 39.16 82 GLY A N 1
ATOM 650 C CA . GLY A 1 82 ? 5.488 -11.479 2.278 1.00 39.16 82 GLY A CA 1
ATOM 651 C C . GLY A 1 82 ? 5.544 -11.126 3.769 1.00 39.16 82 GLY A C 1
ATOM 652 O O . GLY A 1 82 ? 6.612 -11.258 4.347 1.00 39.16 82 GLY A O 1
ATOM 653 N N . LYS A 1 83 ? 4.439 -10.731 4.423 1.00 39.00 83 LYS A N 1
ATOM 654 C CA . LYS A 1 83 ? 4.380 -10.506 5.892 1.00 39.00 83 LYS A CA 1
ATOM 655 C C . LYS A 1 83 ? 5.202 -9.309 6.426 1.00 39.00 83 LYS A C 1
ATOM 657 O O . LYS A 1 83 ? 5.368 -9.205 7.637 1.00 39.00 83 LYS A O 1
ATOM 662 N N . ILE A 1 84 ? 5.710 -8.425 5.555 1.00 47.25 84 ILE A N 1
ATOM 663 C CA . ILE A 1 84 ? 6.689 -7.376 5.929 1.00 47.25 84 ILE A CA 1
ATOM 664 C C . ILE A 1 84 ? 6.190 -5.947 5.646 1.00 47.25 84 ILE A C 1
ATOM 666 O O . ILE A 1 84 ? 6.662 -5.012 6.288 1.00 47.25 84 ILE A O 1
ATOM 670 N N . ILE A 1 85 ? 5.238 -5.738 4.727 1.00 46.19 85 ILE A N 1
ATOM 671 C CA . ILE A 1 85 ? 4.805 -4.383 4.357 1.00 46.19 85 ILE A CA 1
ATOM 672 C C . ILE A 1 85 ? 3.292 -4.344 4.142 1.00 46.19 85 ILE A C 1
ATOM 674 O O . ILE A 1 85 ? 2.768 -5.058 3.284 1.00 46.19 85 ILE A O 1
ATOM 678 N N . ASP A 1 86 ? 2.593 -3.510 4.914 1.00 48.47 86 ASP A N 1
ATOM 679 C CA . ASP A 1 86 ? 1.199 -3.177 4.630 1.00 48.47 86 ASP A CA 1
ATOM 680 C C . ASP A 1 86 ? 1.146 -2.443 3.283 1.00 48.47 86 ASP A C 1
ATOM 682 O O . ASP A 1 86 ? 1.814 -1.418 3.080 1.00 48.47 86 ASP A O 1
ATOM 686 N N . MET A 1 87 ? 0.370 -2.978 2.336 1.00 48.12 87 MET A N 1
ATOM 687 C CA . MET A 1 87 ? 0.056 -2.300 1.077 1.00 48.12 87 MET A CA 1
ATOM 688 C C . MET A 1 87 ? -0.886 -1.121 1.363 1.00 48.12 87 MET A C 1
ATOM 690 O O . MET A 1 87 ? -2.084 -1.167 1.121 1.00 48.12 87 MET A O 1
ATOM 694 N N . SER A 1 88 ? -0.331 -0.049 1.921 1.00 57.66 88 SER A N 1
ATOM 695 C CA . SER A 1 88 ? -0.934 1.280 1.917 1.00 57.66 88 SER A CA 1
ATOM 696 C C . SER A 1 88 ? -0.518 2.025 0.642 1.00 57.66 88 SER A C 1
ATOM 698 O O . SER A 1 88 ? 0.562 1.785 0.090 1.00 57.66 88 SER A O 1
ATOM 700 N N . VAL A 1 89 ? -1.341 2.988 0.211 1.00 54.88 89 VAL A N 1
ATOM 701 C CA . VAL A 1 89 ? -1.011 4.008 -0.806 1.00 54.88 89 VAL A CA 1
ATOM 702 C C . VAL A 1 89 ? 0.379 4.617 -0.575 1.00 54.88 89 VAL A C 1
ATOM 704 O O . VAL A 1 89 ? 1.109 4.899 -1.526 1.00 54.88 89 VAL A O 1
ATOM 707 N N . ILE A 1 90 ? 0.779 4.755 0.691 1.00 58.47 90 ILE A N 1
ATOM 708 C CA . ILE A 1 90 ? 2.083 5.276 1.113 1.00 58.47 90 ILE A CA 1
ATOM 709 C C . ILE A 1 90 ? 3.224 4.363 0.637 1.00 58.47 90 ILE A C 1
ATOM 711 O O . ILE A 1 90 ? 4.215 4.835 0.079 1.00 58.47 90 ILE A O 1
ATOM 715 N N . THR A 1 91 ? 3.074 3.049 0.804 1.00 62.72 91 THR A N 1
ATOM 716 C CA . THR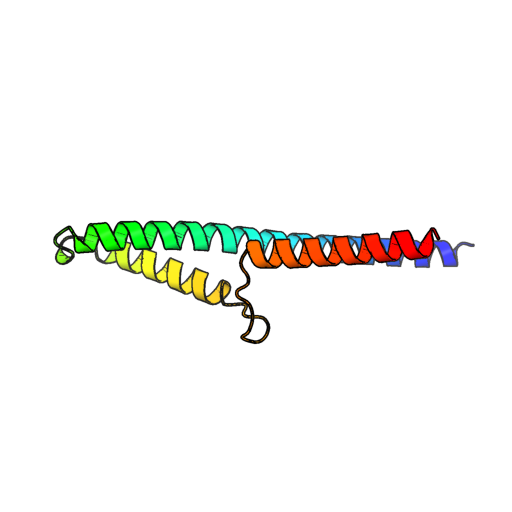 A 1 91 ? 4.059 2.050 0.372 1.00 62.72 91 THR A CA 1
ATOM 717 C C . THR A 1 91 ? 4.178 2.018 -1.147 1.00 62.72 91 THR A C 1
ATOM 719 O O . THR A 1 91 ? 5.290 2.012 -1.674 1.00 62.72 91 THR A O 1
ATOM 722 N N . PHE A 1 92 ? 3.050 2.057 -1.862 1.00 60.84 92 PHE A N 1
ATOM 723 C CA . PHE A 1 92 ? 3.054 2.124 -3.323 1.00 60.84 92 PHE A CA 1
ATOM 724 C C . PHE A 1 92 ? 3.771 3.388 -3.820 1.00 60.84 92 PHE A C 1
ATOM 726 O O . PHE A 1 92 ? 4.656 3.306 -4.672 1.00 60.84 92 PHE A O 1
ATOM 733 N N . GLY A 1 93 ? 3.470 4.545 -3.222 1.00 65.62 93 GLY A N 1
ATOM 734 C CA . GLY A 1 93 ? 4.150 5.805 -3.523 1.00 65.62 93 GLY A CA 1
ATOM 735 C C . GLY A 1 93 ? 5.658 5.756 -3.256 1.00 65.62 93 GLY A C 1
ATOM 736 O O . GLY A 1 93 ? 6.440 6.290 -4.044 1.00 65.62 93 GLY A O 1
ATOM 737 N N . ASN A 1 94 ? 6.081 5.071 -2.191 1.00 69.12 94 ASN A N 1
ATOM 738 C CA . ASN A 1 94 ? 7.496 4.877 -1.880 1.00 69.12 94 ASN A CA 1
ATOM 739 C C . ASN A 1 94 ? 8.195 3.970 -2.901 1.00 69.12 94 ASN A C 1
ATOM 741 O O . ASN A 1 94 ? 9.261 4.334 -3.386 1.00 69.12 94 ASN A O 1
ATOM 745 N N . ILE A 1 95 ? 7.583 2.849 -3.294 1.00 74.31 95 ILE A N 1
ATOM 746 C CA . ILE A 1 95 ? 8.140 1.948 -4.318 1.00 74.31 95 ILE A CA 1
ATOM 747 C C . ILE A 1 95 ? 8.287 2.681 -5.655 1.00 74.31 95 ILE A C 1
ATOM 749 O O . ILE A 1 95 ? 9.346 2.613 -6.278 1.00 74.31 95 ILE A O 1
ATOM 753 N N . VAL A 1 96 ? 7.265 3.433 -6.076 1.00 75.25 96 VAL A N 1
ATOM 754 C CA . VAL A 1 96 ? 7.322 4.238 -7.304 1.00 75.25 96 VAL A CA 1
ATOM 755 C C . VAL A 1 96 ? 8.446 5.271 -7.217 1.00 75.25 96 VAL A C 1
ATOM 757 O O . VAL A 1 96 ? 9.263 5.352 -8.133 1.00 75.25 96 VAL A O 1
ATOM 760 N N . LYS A 1 97 ? 8.563 6.007 -6.103 1.00 77.06 97 LYS A N 1
ATOM 761 C CA . LYS A 1 97 ? 9.687 6.933 -5.872 1.00 77.06 97 LYS A CA 1
ATOM 762 C C . LYS A 1 97 ? 11.040 6.243 -6.011 1.00 77.06 97 LYS A C 1
ATOM 764 O O . LYS A 1 97 ? 11.926 6.788 -6.663 1.00 77.06 97 LYS A O 1
ATOM 769 N N . THR A 1 98 ? 11.196 5.061 -5.425 1.00 81.69 98 THR A N 1
ATOM 770 C CA . THR A 1 98 ? 12.436 4.287 -5.497 1.00 81.69 98 THR A CA 1
ATOM 771 C C . THR A 1 98 ? 12.743 3.858 -6.932 1.00 81.69 98 THR A C 1
ATOM 773 O O . THR A 1 98 ? 13.868 4.051 -7.383 1.00 81.69 98 THR A O 1
ATOM 776 N N . ILE A 1 99 ? 11.757 3.367 -7.690 1.00 82.94 99 ILE A N 1
ATOM 777 C CA . ILE A 1 99 ? 11.922 3.022 -9.113 1.00 82.94 99 ILE A CA 1
ATOM 778 C C . ILE A 1 99 ? 12.366 4.247 -9.921 1.00 82.94 99 ILE A C 1
ATOM 780 O O . ILE A 1 99 ? 13.332 4.165 -10.678 1.00 82.94 99 ILE A O 1
ATOM 784 N N . PHE A 1 100 ? 11.714 5.398 -9.731 1.00 81.00 100 PHE A N 1
ATOM 785 C CA . PHE A 1 100 ? 12.108 6.642 -10.395 1.00 81.00 100 PHE A CA 1
ATOM 786 C C . PHE A 1 100 ? 13.519 7.089 -10.002 1.00 81.00 100 PHE A C 1
ATOM 788 O O . PHE A 1 100 ? 14.272 7.526 -10.869 1.00 81.00 100 PHE A O 1
ATOM 795 N N . ALA A 1 101 ? 13.905 6.954 -8.732 1.00 85.81 101 ALA A N 1
ATOM 796 C CA . ALA A 1 101 ? 15.257 7.265 -8.277 1.00 85.81 101 ALA A CA 1
ATOM 797 C C . ALA A 1 101 ? 16.301 6.370 -8.964 1.00 85.81 101 ALA A C 1
ATOM 799 O O . ALA A 1 101 ? 17.279 6.885 -9.504 1.00 85.81 101 ALA A O 1
ATOM 800 N N . TYR A 1 102 ? 16.062 5.056 -9.029 1.00 86.88 102 TYR A N 1
ATOM 801 C CA . TYR A 1 102 ? 16.939 4.118 -9.735 1.00 86.88 102 TYR A CA 1
ATOM 802 C C . TYR A 1 102 ? 17.031 4.413 -11.232 1.00 86.88 102 TYR A C 1
ATOM 804 O O . TYR A 1 102 ? 18.133 4.448 -11.774 1.00 86.88 102 TYR A O 1
ATOM 812 N N . LEU A 1 103 ? 15.902 4.679 -11.896 1.00 84.31 103 LEU A N 1
ATOM 813 C CA . LEU A 1 103 ? 15.886 5.070 -13.308 1.00 84.31 103 L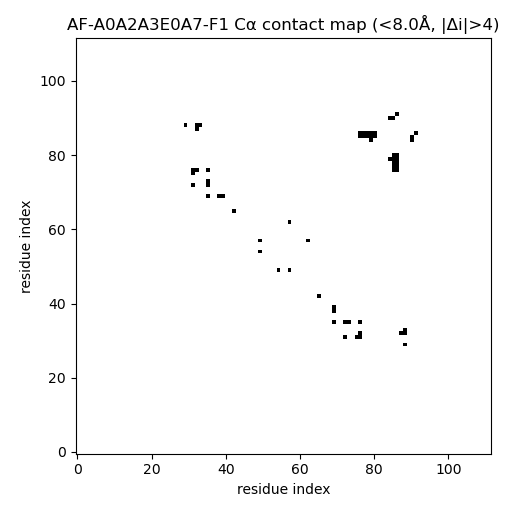EU A CA 1
ATOM 814 C C . LEU A 1 103 ? 16.675 6.358 -13.546 1.00 84.31 103 LEU A C 1
ATOM 816 O O . LEU A 1 103 ? 17.405 6.460 -14.528 1.00 84.31 103 LEU A O 1
ATOM 820 N N . ASN A 1 104 ? 16.559 7.336 -12.648 1.00 87.12 104 ASN A N 1
ATOM 821 C CA . ASN A 1 104 ? 17.269 8.601 -12.778 1.00 87.12 104 ASN A CA 1
ATOM 822 C C . ASN A 1 104 ? 18.787 8.422 -12.600 1.00 87.12 104 ASN A C 1
ATOM 824 O O . ASN A 1 104 ? 19.556 9.015 -13.354 1.00 87.12 104 ASN A O 1
ATOM 828 N N . ILE A 1 105 ? 19.214 7.555 -11.671 1.00 90.38 105 ILE A N 1
ATOM 829 C CA . ILE A 1 105 ? 20.624 7.169 -11.498 1.00 90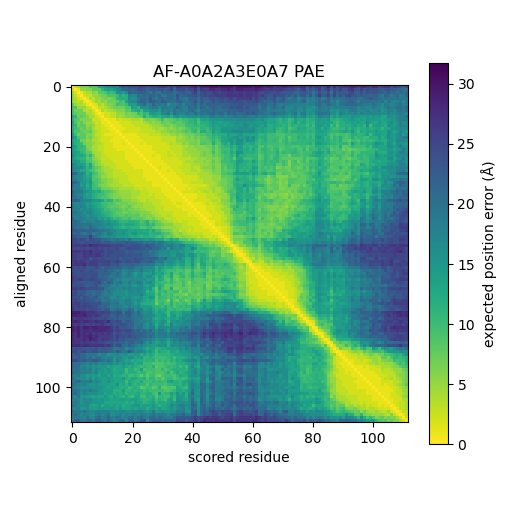.38 105 ILE A CA 1
ATOM 830 C C . ILE A 1 105 ? 21.142 6.447 -12.748 1.00 90.38 105 ILE A C 1
ATOM 832 O O . ILE A 1 105 ? 22.164 6.840 -13.300 1.00 90.38 105 ILE A O 1
ATOM 836 N N . LEU A 1 106 ? 20.422 5.433 -13.240 1.00 85.81 106 LEU A N 1
ATOM 837 C CA . LEU A 1 106 ? 20.772 4.708 -14.469 1.00 85.81 106 LEU A CA 1
ATOM 838 C C . LEU A 1 106 ? 20.897 5.651 -15.667 1.00 85.81 106 LEU A C 1
ATOM 840 O O . LEU A 1 106 ? 21.843 5.548 -16.446 1.00 85.81 106 LEU A O 1
ATOM 844 N N . ARG A 1 107 ? 19.974 6.609 -15.789 1.00 82.00 107 ARG A N 1
ATOM 845 C CA . ARG A 1 107 ? 20.012 7.623 -16.841 1.00 82.00 107 ARG A CA 1
ATOM 846 C C . ARG A 1 107 ? 21.248 8.515 -16.721 1.00 82.00 107 ARG A C 1
ATOM 848 O O . ARG A 1 107 ? 21.883 8.770 -17.733 1.00 82.00 107 ARG A O 1
ATOM 855 N N . GLN A 1 108 ? 21.608 8.962 -15.517 1.00 84.00 108 GLN A N 1
ATOM 856 C CA . GLN A 1 108 ? 22.831 9.749 -15.305 1.00 84.00 108 GLN A CA 1
ATOM 857 C C . GLN A 1 108 ? 24.095 8.957 -15.650 1.00 84.00 108 GLN A C 1
ATOM 859 O O . GLN A 1 108 ? 24.956 9.484 -16.338 1.00 84.00 108 GLN A O 1
ATOM 864 N N . MET A 1 109 ? 24.172 7.688 -15.246 1.00 80.50 109 MET A N 1
ATOM 865 C CA . MET A 1 109 ? 25.306 6.804 -15.546 1.00 80.50 109 MET A CA 1
ATOM 866 C C . MET A 1 109 ? 25.432 6.451 -17.033 1.00 80.50 109 MET A C 1
ATOM 868 O O . MET A 1 109 ? 26.513 6.099 -17.475 1.00 80.50 109 MET A O 1
ATOM 872 N N . THR A 1 110 ? 24.335 6.505 -17.792 1.00 78.62 110 THR A N 1
ATOM 873 C CA . THR A 1 110 ? 24.338 6.253 -19.246 1.00 78.62 110 THR A CA 1
ATOM 874 C C . THR A 1 110 ? 24.686 7.514 -20.050 1.00 78.62 110 THR A C 1
ATOM 876 O O . THR A 1 110 ? 25.090 7.413 -21.203 1.00 78.62 110 THR A O 1
ATOM 879 N N . ILE A 1 111 ? 24.482 8.705 -19.471 1.00 65.38 111 ILE A N 1
ATOM 880 C CA . ILE A 1 111 ? 24.784 10.005 -20.100 1.00 65.38 111 ILE A CA 1
ATOM 881 C C . ILE A 1 111 ? 26.231 10.458 -19.806 1.00 65.38 111 ILE A C 1
ATOM 883 O O . ILE A 1 111 ? 26.736 11.339 -20.501 1.00 65.38 111 ILE A O 1
ATOM 887 N N . LEU A 1 112 ? 26.883 9.869 -18.798 1.00 51.81 112 LEU A N 1
ATOM 888 C CA . LEU A 1 112 ? 28.286 10.092 -18.433 1.00 51.81 112 LEU A CA 1
ATOM 889 C C . LEU A 1 112 ? 29.213 9.123 -19.180 1.00 51.81 112 LEU A C 1
ATOM 891 O O . LEU A 1 112 ? 30.309 9.573 -19.579 1.00 51.81 112 LEU A O 1
#

Sequence (112 aa):
MSQIQEWSGHDIRALSAYASAVMNISLGTFLICYVGEILTEKCKEIGNLVYMTNWYRLPKKDILNLIMIITRCSMEYKMTAGKIIDMSVITFGNIVKTIFAYLNILRQMTIL

Mean predicted aligned error: 13.53 Å

Radius of gyration: 22.65 Å; Cα contacts (8 Å, |Δi|>4): 32; chains: 1; bounding box: 58×22×70 Å

Secondary structure (DSSP, 8-state):
-HHHHHHHHHHHHHHHHHHHHHHHHHHHHHHHHHHHHHHHHHHHHHHHHHHHTTGGGS-HHHHHHHHHHHHHHHHHHT--BTTTB---HHHHHHHHHHHHHHHHHHHHHHH-